Protein AF-A0A5K0VKZ5-F1 (afdb_monomer)

Nearest PDB structures (foldseek):
  2eqz-assembly1_A  TM=6.611E-01  e=5.021E+00  Homo sapiens

Organism: NCBI:txid210225

Solvent-accessible surface area (backbone atoms only — not comparable to full-atom values): 2831 Å² total; per-residue (Å²): 130,86,78,82,71,84,53,51,50,59,50,34,54,52,52,54,52,51,47,45,69,80,32,74,88,53,81,81,54,68,75,60,60,71,68,39,50,68,69,69,73,88,124

Secondary structure (DSSP, 8-state):
-----S-HHHHHHHHHHHHHHH-TTSPPPHHHHTTSPP-----

Structure (mmCIF, N/CA/C/O backbone):
data_AF-A0A5K0VKZ5-F1
#
_entry.id   AF-A0A5K0VKZ5-F1
#
loop_
_atom_site.group_PDB
_atom_site.id
_atom_site.type_symbol
_atom_site.label_atom_id
_atom_site.label_alt_id
_atom_site.label_comp_id
_atom_site.label_asym_id
_atom_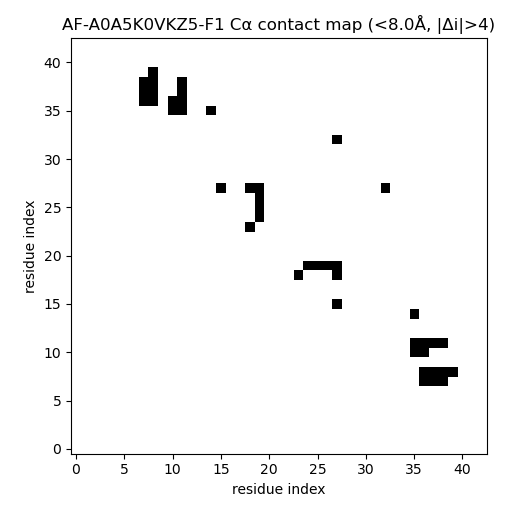site.label_entity_id
_atom_site.label_seq_id
_atom_site.pdbx_PDB_ins_code
_atom_site.Cartn_x
_atom_site.Cartn_y
_atom_site.Cartn_z
_atom_site.occupancy
_atom_site.B_iso_or_equiv
_atom_site.auth_seq_id
_atom_site.auth_comp_id
_atom_site.auth_asym_id
_atom_site.auth_atom_id
_atom_site.pdbx_PDB_model_num
ATOM 1 N N . LEU A 1 1 ? 9.489 -22.043 -22.537 1.00 37.31 1 LEU A N 1
ATOM 2 C CA . LEU A 1 1 ? 9.779 -20.711 -21.971 1.00 37.31 1 LEU A CA 1
ATOM 3 C C . LEU A 1 1 ? 8.450 -19.976 -21.951 1.00 37.31 1 LEU A C 1
ATOM 5 O O . LEU A 1 1 ? 7.979 -19.621 -23.020 1.00 37.31 1 LEU A O 1
ATOM 9 N N . VAL A 1 2 ? 7.761 -19.941 -20.806 1.00 42.94 2 VAL A N 1
ATOM 10 C CA . VAL A 1 2 ? 6.423 -19.331 -20.740 1.00 42.94 2 VAL A CA 1
ATOM 11 C C . VAL A 1 2 ? 6.591 -17.844 -21.014 1.00 42.94 2 VAL A C 1
ATOM 13 O O . VAL A 1 2 ? 7.371 -17.164 -20.351 1.00 42.94 2 VAL A O 1
ATOM 16 N N . GLU A 1 3 ? 5.929 -17.407 -22.073 1.00 41.94 3 GLU A N 1
ATOM 17 C CA 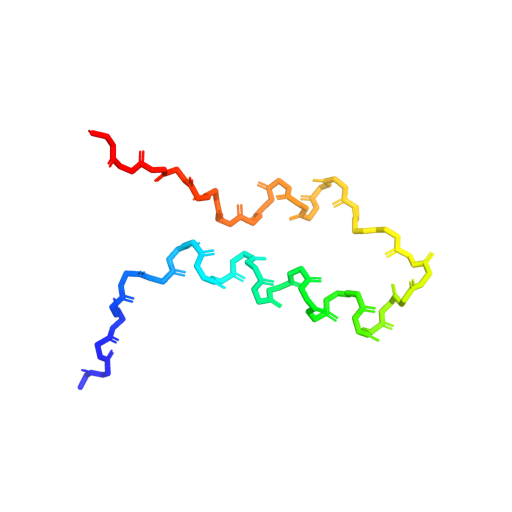. GLU A 1 3 ? 5.947 -16.061 -22.611 1.00 41.94 3 GLU A CA 1
ATOM 18 C C . GLU A 1 3 ? 5.519 -15.070 -21.522 1.00 41.94 3 GLU A C 1
ATOM 20 O O . GLU A 1 3 ? 4.373 -15.065 -21.078 1.00 41.94 3 GLU A O 1
ATOM 25 N N . ALA A 1 4 ? 6.453 -14.244 -21.047 1.00 49.78 4 ALA A N 1
ATOM 26 C CA . ALA A 1 4 ? 6.132 -13.086 -20.222 1.00 49.78 4 ALA A CA 1
ATOM 27 C C . ALA A 1 4 ? 5.594 -11.988 -21.149 1.00 49.78 4 ALA A C 1
ATOM 29 O O . ALA A 1 4 ? 6.280 -11.014 -21.465 1.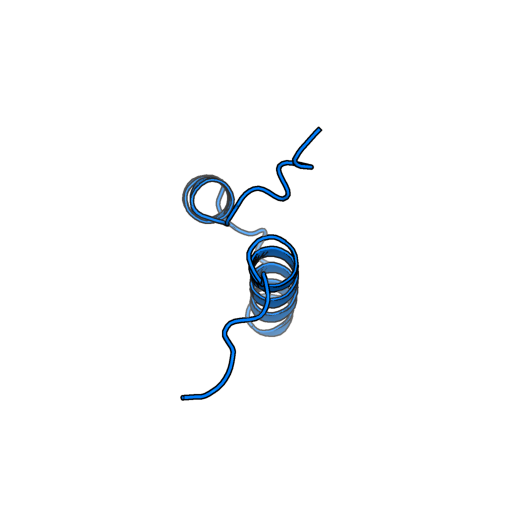00 49.78 4 ALA A O 1
ATOM 30 N N . THR A 1 5 ? 4.375 -12.189 -21.651 1.00 45.75 5 THR A N 1
ATOM 31 C CA . THR A 1 5 ? 3.654 -11.219 -22.471 1.00 45.75 5 THR A CA 1
ATOM 32 C C . THR A 1 5 ? 3.361 -9.987 -21.611 1.00 45.75 5 THR A C 1
ATOM 34 O O . THR A 1 5 ? 2.422 -9.964 -20.821 1.00 45.75 5 THR A O 1
ATOM 37 N N . ASN A 1 6 ? 4.228 -8.978 -21.719 1.00 51.91 6 ASN A N 1
ATOM 38 C CA . ASN A 1 6 ? 3.982 -7.560 -21.436 1.00 51.91 6 ASN A CA 1
ATOM 39 C C . ASN A 1 6 ? 2.988 -7.280 -20.272 1.00 51.91 6 ASN A C 1
ATOM 41 O O . ASN A 1 6 ? 1.881 -6.788 -20.472 1.00 51.91 6 ASN A O 1
ATOM 45 N N . THR A 1 7 ? 3.369 -7.667 -19.045 1.00 48.03 7 THR A N 1
ATOM 46 C CA . THR A 1 7 ? 2.506 -7.740 -17.836 1.00 48.03 7 THR A CA 1
ATOM 47 C C . THR A 1 7 ? 2.722 -6.580 -16.846 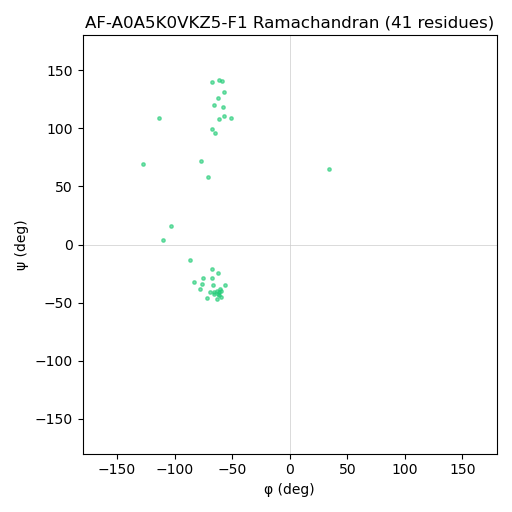1.00 48.03 7 THR A C 1
ATOM 49 O O . THR A 1 7 ? 2.333 -6.641 -15.678 1.00 48.03 7 THR A O 1
ATOM 52 N N . ASN A 1 8 ? 3.372 -5.495 -17.256 1.00 53.03 8 ASN A N 1
ATOM 53 C CA . ASN A 1 8 ? 3.708 -4.396 -16.343 1.00 53.03 8 ASN A CA 1
ATOM 54 C C . ASN A 1 8 ? 2.466 -3.639 -15.826 1.00 53.03 8 ASN A C 1
ATOM 56 O O . ASN A 1 8 ? 2.423 -3.279 -14.658 1.00 53.03 8 ASN A O 1
ATOM 60 N N . SER A 1 9 ? 1.415 -3.476 -16.631 1.00 55.03 9 SER A N 1
ATOM 61 C CA . SER A 1 9 ? 0.197 -2.773 -16.178 1.00 55.03 9 SER A CA 1
ATOM 62 C C . SER A 1 9 ? -0.767 -3.680 -15.392 1.00 55.03 9 SER A C 1
ATOM 64 O O . SER A 1 9 ? -1.420 -3.238 -14.446 1.00 55.03 9 SER A O 1
ATOM 66 N N . SER A 1 10 ? -0.823 -4.971 -15.732 1.00 64.69 10 SER A N 1
ATOM 67 C CA . SER A 1 10 ? -1.720 -5.948 -15.091 1.00 64.69 10 SER A CA 1
ATOM 68 C C . SER A 1 10 ? -1.251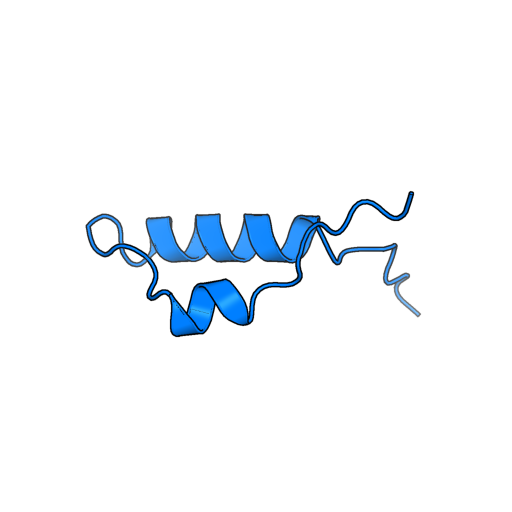 -6.376 -13.696 1.00 64.69 10 SER A C 1
ATOM 70 O O . SER A 1 10 ? -2.068 -6.687 -12.826 1.00 64.69 10 SER A O 1
ATOM 72 N N . SER A 1 11 ? 0.061 -6.360 -13.451 1.00 73.50 11 SER A N 1
ATOM 73 C CA . SER A 1 11 ? 0.642 -6.727 -12.153 1.00 73.50 11 SER A CA 1
ATOM 74 C C . SER A 1 11 ? 0.319 -5.707 -11.056 1.00 73.50 11 SER A C 1
ATOM 76 O O . SER A 1 11 ? -0.067 -6.105 -9.959 1.00 73.50 11 SER A O 1
ATOM 78 N N . ALA A 1 12 ? 0.358 -4.401 -11.345 1.00 80.25 12 ALA A N 1
ATOM 79 C CA . ALA A 1 12 ? -0.020 -3.366 -10.377 1.00 80.25 12 ALA A CA 1
ATOM 80 C C . ALA A 1 12 ? -1.497 -3.448 -9.954 1.00 80.25 12 ALA A C 1
ATOM 82 O O . ALA A 1 12 ? -1.814 -3.279 -8.776 1.00 80.25 12 ALA A O 1
ATOM 83 N N . LEU A 1 13 ? -2.404 -3.732 -10.896 1.00 84.06 13 LEU A N 1
ATOM 84 C CA . LEU A 1 13 ? -3.829 -3.924 -10.602 1.00 84.06 13 LEU A CA 1
ATOM 85 C C . LEU A 1 13 ? -4.066 -5.165 -9.736 1.00 84.06 13 LEU A C 1
ATOM 87 O O . LEU A 1 13 ? -4.815 -5.097 -8.764 1.00 84.06 13 LEU A O 1
ATOM 91 N N . THR A 1 14 ? -3.377 -6.264 -10.048 1.00 88.81 14 THR A N 1
ATOM 92 C CA . THR A 1 14 ? -3.460 -7.515 -9.278 1.00 88.81 14 THR A CA 1
ATOM 93 C C . THR A 1 14 ? -2.984 -7.312 -7.838 1.00 88.81 14 THR A C 1
ATOM 95 O O . THR A 1 14 ? -3.653 -7.738 -6.900 1.00 88.81 14 THR A O 1
ATOM 98 N N . ILE A 1 15 ? -1.871 -6.596 -7.643 1.00 88.88 15 ILE A N 1
ATOM 99 C CA . ILE A 1 15 ? -1.330 -6.320 -6.305 1.00 88.88 15 ILE A CA 1
ATOM 100 C C . ILE A 1 15 ? -2.274 -5.419 -5.497 1.00 88.88 15 ILE A C 1
ATOM 102 O O . ILE A 1 15 ? -2.499 -5.678 -4.316 1.00 88.88 15 ILE A O 1
ATOM 106 N N . LYS A 1 16 ? -2.872 -4.395 -6.120 1.00 88.44 16 LYS A N 1
ATOM 107 C CA . LYS A 1 16 ? -3.867 -3.536 -5.452 1.00 88.44 16 LYS A CA 1
ATOM 108 C C . LYS A 1 16 ? -5.109 -4.316 -5.023 1.00 88.44 16 LYS A C 1
ATOM 110 O O . LYS A 1 16 ? -5.600 -4.104 -3.919 1.00 88.44 16 LYS A O 1
ATOM 115 N N . ALA A 1 17 ? -5.604 -5.212 -5.877 1.00 90.69 17 ALA A N 1
ATOM 116 C CA . ALA A 1 17 ? -6.750 -6.055 -5.552 1.00 90.69 17 ALA A CA 1
ATOM 117 C C . ALA A 1 17 ? -6.445 -6.986 -4.369 1.00 90.69 17 ALA A C 1
ATOM 119 O O . ALA A 1 17 ? -7.215 -7.026 -3.415 1.00 90.69 17 ALA A O 1
ATOM 120 N N . TYR A 1 18 ? -5.287 -7.652 -4.390 1.00 93.06 18 TYR A N 1
ATOM 121 C CA . TYR A 1 18 ? -4.852 -8.525 -3.299 1.00 93.06 18 TYR A CA 1
ATOM 122 C C . TYR A 1 18 ? -4.680 -7.773 -1.974 1.00 93.06 18 TYR A C 1
ATOM 124 O O . TYR A 1 18 ? -5.097 -8.259 -0.927 1.00 93.06 18 TYR A O 1
ATOM 132 N N . TRP A 1 19 ? -4.115 -6.561 -2.007 1.00 93.56 19 TRP A N 1
ATOM 133 C CA . TRP A 1 19 ? -3.976 -5.749 -0.798 1.00 93.56 19 TRP A CA 1
ATOM 134 C C . TRP A 1 19 ? -5.331 -5.449 -0.150 1.00 93.56 19 TRP A C 1
ATOM 136 O O . TRP A 1 19 ? -5.468 -5.591 1.060 1.00 93.56 19 TRP A O 1
ATOM 146 N N . ASN A 1 20 ? -6.332 -5.067 -0.947 1.00 93.38 20 ASN A N 1
ATOM 147 C CA . ASN A 1 20 ? -7.675 -4.777 -0.439 1.00 93.38 20 ASN A CA 1
ATOM 148 C C . ASN A 1 20 ? -8.396 -6.025 0.091 1.00 93.38 20 ASN A C 1
ATOM 150 O O . ASN A 1 20 ? -9.224 -5.901 0.985 1.00 93.38 20 ASN A O 1
ATOM 154 N N . ASP A 1 21 ? -8.091 -7.208 -0.440 1.00 96.25 21 ASP A N 1
ATOM 155 C CA . ASP A 1 21 ? -8.663 -8.472 0.035 1.00 96.25 21 ASP A CA 1
ATOM 156 C C . ASP A 1 21 ? -8.101 -8.867 1.412 1.00 96.25 21 ASP A C 1
ATOM 158 O O . ASP A 1 21 ? -8.848 -9.177 2.339 1.00 96.25 21 ASP A O 1
ATOM 162 N N . VAL A 1 22 ? -6.778 -8.767 1.585 1.00 96.38 22 VAL A N 1
ATOM 163 C CA . VAL A 1 22 ? -6.098 -9.102 2.850 1.00 96.38 22 VAL A CA 1
ATOM 164 C C . VAL A 1 22 ? -6.277 -8.009 3.909 1.00 96.38 22 VAL A C 1
ATOM 166 O O . VAL A 1 22 ? -6.362 -8.304 5.103 1.00 96.38 22 VAL A O 1
ATOM 169 N N . PHE A 1 23 ? -6.343 -6.744 3.485 1.00 95.50 23 PHE A N 1
ATOM 170 C CA . PHE A 1 23 ? -6.446 -5.579 4.361 1.00 95.50 23 PHE A CA 1
ATOM 171 C C . PHE A 1 23 ? -7.623 -4.658 3.978 1.00 95.50 23 PHE A C 1
ATOM 173 O O . PHE A 1 23 ? -7.415 -3.517 3.554 1.00 95.50 23 PHE A O 1
ATOM 180 N N . PRO A 1 24 ? -8.877 -5.093 4.180 1.00 92.06 24 PRO A N 1
ATOM 181 C CA . PRO A 1 24 ? -10.071 -4.398 3.677 1.00 92.06 24 PRO A CA 1
ATOM 182 C C . PRO A 1 24 ? -10.278 -2.986 4.240 1.00 92.06 24 PRO A C 1
ATOM 184 O O . PRO 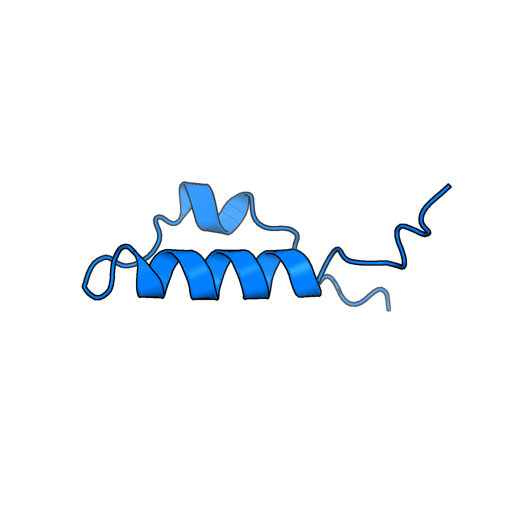A 1 24 ? -10.896 -2.144 3.592 1.00 92.06 24 PRO A O 1
ATOM 187 N N . SER A 1 25 ? -9.735 -2.706 5.426 1.00 96.44 25 SER A N 1
ATOM 188 C CA . SER A 1 25 ? -9.834 -1.397 6.085 1.00 96.44 25 SER A CA 1
ATOM 189 C C . SER A 1 25 ? -8.507 -0.637 6.120 1.00 96.44 25 SER A C 1
ATOM 191 O O . SER A 1 25 ? -8.429 0.419 6.748 1.00 96.44 25 SER A O 1
ATOM 193 N N . THR A 1 26 ? -7.444 -1.164 5.501 1.00 95.50 26 THR A N 1
ATOM 194 C CA . THR A 1 26 ? -6.121 -0.533 5.537 1.00 95.50 26 THR A CA 1
ATOM 195 C C . THR 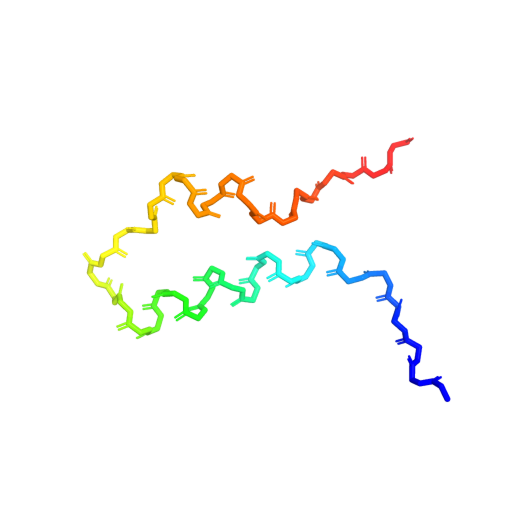A 1 26 ? -5.727 -0.055 4.146 1.00 95.50 26 THR A C 1
ATOM 197 O O . THR A 1 26 ? -5.385 -0.873 3.288 1.00 95.50 26 THR A O 1
ATOM 200 N N . PRO A 1 27 ? -5.708 1.268 3.909 1.00 93.81 27 PRO A N 1
ATOM 201 C CA . PRO A 1 27 ? -5.235 1.791 2.641 1.00 93.81 27 PRO A CA 1
ATOM 202 C C . PRO A 1 27 ? -3.768 1.407 2.420 1.00 93.81 27 PRO A C 1
ATOM 204 O O . PRO A 1 27 ? -2.949 1.422 3.341 1.00 93.81 27 PRO A O 1
ATOM 207 N N . MET A 1 28 ? -3.434 1.074 1.175 1.00 94.25 28 MET A N 1
ATOM 208 C CA . MET A 1 28 ? -2.081 0.688 0.789 1.00 94.25 28 MET A CA 1
ATOM 209 C C . MET A 1 28 ? -1.095 1.854 1.015 1.00 94.25 28 MET A C 1
ATOM 211 O O . MET A 1 28 ? -1.314 2.944 0.480 1.00 94.25 28 MET A O 1
ATOM 215 N N . PRO A 1 29 ? 0.014 1.662 1.754 1.00 94.69 29 PRO A N 1
ATOM 216 C CA . PRO A 1 29 ? 0.992 2.719 1.997 1.00 94.69 29 PRO A CA 1
ATOM 217 C C . PRO A 1 29 ? 1.598 3.281 0.707 1.00 94.69 29 PRO A C 1
ATOM 219 O O . PRO A 1 29 ? 1.948 2.530 -0.207 1.00 94.69 29 PRO A O 1
ATOM 222 N N . ASN A 1 30 ? 1.811 4.599 0.664 1.00 89.88 30 ASN A N 1
ATOM 223 C CA . ASN A 1 30 ? 2.381 5.294 -0.499 1.00 89.88 30 ASN A CA 1
ATOM 224 C C . ASN A 1 30 ? 3.742 4.728 -0.928 1.00 89.88 30 ASN A C 1
ATOM 226 O O . ASN A 1 30 ? 4.019 4.644 -2.120 1.00 89.88 30 ASN A O 1
ATOM 230 N N . ALA A 1 31 ? 4.564 4.290 0.032 1.00 90.31 31 ALA A N 1
ATOM 231 C CA . ALA A 1 31 ? 5.855 3.665 -0.247 1.00 90.31 31 ALA A CA 1
ATOM 232 C C . ALA A 1 31 ? 5.710 2.392 -1.096 1.00 90.31 31 ALA A C 1
ATOM 234 O O . ALA A 1 31 ? 6.487 2.186 -2.017 1.00 90.31 31 ALA A O 1
ATOM 235 N N . ILE A 1 32 ? 4.689 1.570 -0.837 1.00 88.00 32 ILE A N 1
ATOM 236 C CA . ILE A 1 32 ? 4.437 0.348 -1.610 1.00 88.00 32 ILE A CA 1
ATOM 237 C C . ILE A 1 32 ? 3.780 0.703 -2.949 1.00 88.00 32 ILE A C 1
ATOM 239 O O . ILE A 1 32 ? 4.118 0.122 -3.975 1.00 88.00 32 ILE A O 1
ATOM 243 N N . GLN A 1 33 ? 2.877 1.691 -2.968 1.00 86.19 33 GLN A N 1
ATOM 244 C CA . GLN A 1 33 ? 2.239 2.152 -4.206 1.00 86.19 33 GLN A CA 1
ATOM 245 C C . GLN A 1 33 ? 3.260 2.683 -5.220 1.00 86.19 33 GLN A C 1
ATOM 247 O O . GLN A 1 33 ? 3.125 2.412 -6.409 1.00 86.19 33 GLN A O 1
ATOM 252 N N . ALA A 1 34 ? 4.292 3.390 -4.751 1.00 87.06 34 ALA A N 1
ATOM 253 C CA . ALA A 1 34 ? 5.374 3.912 -5.583 1.00 87.06 34 ALA A CA 1
ATOM 254 C C . ALA A 1 34 ? 6.272 2.815 -6.186 1.00 87.06 34 ALA A C 1
ATOM 256 O O . ALA A 1 34 ? 6.943 3.059 -7.185 1.00 87.06 34 ALA A O 1
ATOM 257 N N . LEU A 1 35 ? 6.280 1.617 -5.592 1.00 86.50 35 LEU A N 1
ATOM 258 C CA . LEU A 1 35 ? 7.016 0.456 -6.098 1.00 86.50 35 LEU A CA 1
ATOM 259 C C . LEU A 1 35 ? 6.215 -0.349 -7.124 1.00 86.50 35 LEU A C 1
ATOM 261 O O . LEU A 1 35 ? 6.781 -1.216 -7.792 1.00 86.50 35 LEU A O 1
ATOM 265 N N . LEU A 1 36 ? 4.907 -0.100 -7.249 1.00 85.00 36 LEU A N 1
ATOM 266 C CA . LEU A 1 36 ? 4.106 -0.792 -8.247 1.00 85.00 36 LEU A CA 1
ATOM 267 C C . LEU A 1 36 ? 4.525 -0.348 -9.647 1.00 85.00 36 LEU A C 1
ATOM 269 O O . LEU A 1 36 ? 4.743 0.846 -9.872 1.00 85.00 36 LEU A O 1
ATOM 273 N N . PRO A 1 37 ? 4.591 -1.283 -10.608 1.00 77.81 37 PRO A N 1
ATOM 274 C CA . PRO A 1 37 ? 4.886 -0.924 -11.978 1.00 77.81 37 PRO A CA 1
ATOM 275 C C . PRO A 1 37 ? 3.839 0.079 -12.462 1.00 77.81 37 PRO A C 1
ATOM 277 O O . PRO A 1 37 ? 2.634 -0.181 -12.476 1.00 77.81 37 PRO A O 1
ATOM 280 N N . SER A 1 38 ? 4.316 1.271 -12.812 1.00 68.00 38 SER A N 1
ATOM 281 C CA . SER A 1 38 ? 3.488 2.290 -13.436 1.00 68.00 38 SER A CA 1
ATOM 282 C C . SER A 1 38 ? 2.894 1.699 -14.708 1.00 68.00 38 SER A C 1
ATOM 284 O O . SER A 1 38 ? 3.623 1.166 -15.550 1.00 68.00 38 SER A O 1
ATOM 286 N N . SER A 1 39 ? 1.584 1.856 -14.889 1.00 59.06 39 SER A N 1
ATOM 287 C CA . SER A 1 39 ? 0.948 1.712 -16.196 1.00 59.06 39 SER A CA 1
ATOM 288 C C . SER A 1 39 ? 1.352 2.909 -17.066 1.00 59.06 39 SER A C 1
ATOM 290 O O . SER A 1 39 ? 0.511 3.691 -17.507 1.00 59.06 39 SER A O 1
ATOM 292 N N . SER A 1 40 ? 2.656 3.106 -17.274 1.00 53.00 40 SER A N 1
ATOM 293 C CA . SER A 1 40 ? 3.170 4.074 -18.226 1.00 53.00 40 SER A CA 1
ATOM 294 C C . SER A 1 40 ? 2.776 3.556 -19.595 1.00 53.00 40 SER A C 1
ATOM 296 O O . SER A 1 40 ? 3.388 2.635 -20.133 1.00 53.00 40 SER A O 1
ATOM 298 N N . LYS A 1 41 ? 1.696 4.128 -20.127 1.00 49.62 41 LYS A N 1
ATOM 299 C CA . LYS A 1 41 ? 1.301 3.993 -21.521 1.00 49.62 41 LYS A CA 1
ATOM 300 C C . LYS A 1 41 ? 2.532 4.336 -22.356 1.00 49.62 41 LYS A C 1
ATOM 302 O O . LYS A 1 41 ? 2.958 5.488 -22.361 1.00 49.62 41 LYS A O 1
ATOM 307 N N . ILE A 1 42 ? 3.133 3.331 -22.987 1.00 53.78 42 ILE A N 1
ATOM 308 C 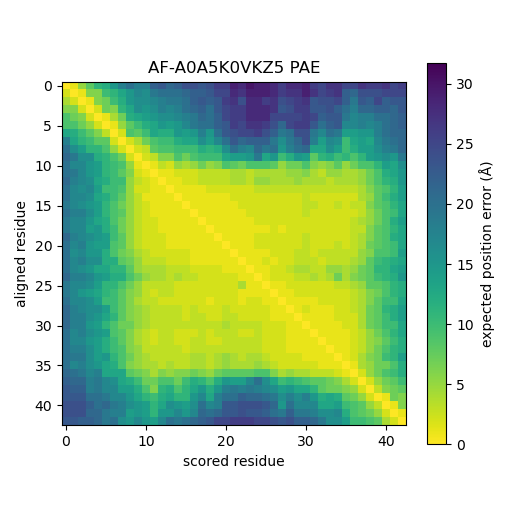CA . ILE A 1 42 ? 4.154 3.544 -24.012 1.00 53.78 42 ILE A CA 1
ATOM 309 C C . ILE A 1 42 ? 3.421 4.333 -25.106 1.00 53.78 42 ILE A C 1
ATOM 311 O O . ILE A 1 42 ? 2.470 3.814 -25.693 1.00 53.78 42 ILE A O 1
ATOM 315 N N . ARG A 1 43 ? 3.735 5.624 -25.234 1.00 43.72 43 ARG A N 1
ATOM 316 C CA . ARG A 1 43 ? 3.133 6.536 -26.212 1.00 43.72 43 ARG A CA 1
ATOM 317 C C . ARG A 1 43 ? 3.988 6.571 -27.466 1.00 43.72 43 ARG A C 1
ATOM 319 O O . ARG A 1 43 ? 5.226 6.568 -27.305 1.00 43.72 43 ARG A O 1
#

Foldseek 3Di:
DPDPPPCLVVQLVVVCVVCCVVPVPDDDDPVVNVVRRDPPPPD

Sequence (43 aa):
LVEATNTNSSSALTIKAYWNDVFPSTPMPNAIQALLPSSSKIR

Mean predicted aligned error: 9.61 Å

pLDDT: mean 75.3, std 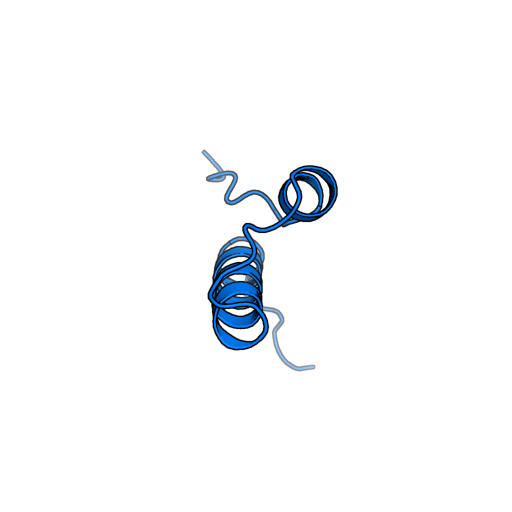19.78, range [37.31, 96.44]

Radius of gyration: 12.44 Å; Cα contacts (8 Å, |Δi|>4): 22; chains: 1; bounding box: 20×27×32 Å